Protein AF-A0A6N7EG78-F1 (afdb_monomer_lite)

Foldseek 3Di:
DVVVVVCVVVVVVVVCCCVDPVLNVLLVQCLDPVNLVVLQVVLVVLLVVLVVQLVVLVVCVVVVHDPCSVVSNVVSVVSNVSSVVSNVVSVVSVVVVVVVVVVVVVVVCVVVVVPPPPPD

Sequence (120 aa):
MIFRLSFGLVGGALGFAQAWMPTNHLVRWIYTDRGLKWGVPIAVVLVPTHYRLGNMFQGQVEGGGSNWWWLALAWAVINCLKFISVGIRTPFVWVYRTVRHVLARASKEQPIIRDAPQLY

Secondary structure (DSSP, 8-state):
-HHHHHHHHHHHHHHHHHHH-HHHHHHHHHTSTTTHHHHHHHHHHHHHHHHHHHHHHHHHHHTT--THHHHHHHHHHHHHHHHHHHHHHHHHHHHHHHHHHHHHHHHHHHHHHHTS----

Structure (mmCIF, N/CA/C/O backbone):
data_AF-A0A6N7EG78-F1
#
_entry.id   AF-A0A6N7EG78-F1
#
loop_
_atom_site.group_PDB
_atom_site.id
_atom_site.type_symbol
_atom_site.label_atom_id
_atom_site.label_alt_id
_atom_site.label_comp_id
_atom_site.label_asym_id
_atom_site.label_entity_id
_atom_site.label_seq_id
_atom_site.pdbx_PDB_ins_code
_atom_site.Cartn_x
_atom_site.Cartn_y
_atom_site.Cartn_z
_atom_site.occupancy
_atom_site.B_iso_or_equiv
_atom_site.auth_seq_id
_atom_site.auth_comp_id
_atom_site.auth_asym_id
_atom_site.auth_atom_id
_atom_site.pdbx_PDB_model_num
ATOM 1 N N . MET A 1 1 ? 23.633 -21.663 -0.926 1.00 51.03 1 MET A N 1
ATOM 2 C CA . MET A 1 1 ? 24.094 -20.383 -0.330 1.00 51.03 1 MET A CA 1
ATOM 3 C C . MET A 1 1 ? 23.541 -19.152 -1.047 1.00 51.03 1 MET A C 1
ATOM 5 O O . MET A 1 1 ? 23.081 -18.254 -0.353 1.00 51.03 1 MET A O 1
ATOM 9 N N . ILE A 1 2 ? 23.480 -19.138 -2.386 1.00 54.41 2 ILE A N 1
ATOM 10 C CA . ILE A 1 2 ? 22.918 -18.031 -3.189 1.00 54.41 2 ILE A CA 1
ATOM 11 C C . ILE A 1 2 ? 21.505 -17.593 -2.752 1.00 54.41 2 ILE A C 1
ATOM 13 O O . ILE A 1 2 ? 21.296 -16.417 -2.485 1.00 54.41 2 ILE A O 1
ATOM 17 N N . PHE A 1 3 ? 20.572 -18.529 -2.538 1.00 51.12 3 PHE A N 1
ATOM 18 C CA . PHE A 1 3 ? 19.188 -18.197 -2.165 1.00 51.12 3 PHE A CA 1
ATOM 19 C C . PHE A 1 3 ? 19.064 -17.403 -0.853 1.00 51.12 3 PHE A C 1
ATOM 21 O O . PHE A 1 3 ? 18.256 -16.485 -0.766 1.00 51.12 3 PHE A O 1
ATOM 28 N N . ARG A 1 4 ? 19.875 -17.707 0.170 1.00 55.69 4 ARG A N 1
ATOM 29 C CA . ARG A 1 4 ? 19.789 -17.037 1.485 1.00 55.69 4 ARG A CA 1
ATOM 30 C C . ARG A 1 4 ? 20.287 -15.594 1.427 1.00 55.69 4 ARG A C 1
ATOM 32 O O . ARG A 1 4 ? 19.703 -14.730 2.073 1.00 55.69 4 ARG A O 1
ATOM 39 N N . LEU A 1 5 ? 21.325 -15.339 0.631 1.00 57.62 5 LEU A N 1
ATOM 40 C CA . LEU A 1 5 ? 21.831 -13.990 0.377 1.00 57.62 5 LEU A CA 1
ATOM 41 C C . LEU A 1 5 ? 20.840 -13.185 -0.466 1.00 57.62 5 LEU A C 1
ATOM 43 O O . LEU A 1 5 ? 20.581 -12.034 -0.138 1.00 57.62 5 LEU A O 1
ATOM 47 N N . SER A 1 6 ? 20.209 -13.800 -1.473 1.00 60.78 6 SER A N 1
ATOM 48 C CA . SER A 1 6 ? 19.147 -13.160 -2.256 1.00 60.78 6 SER A CA 1
ATOM 49 C C . SER A 1 6 ? 17.956 -12.757 -1.382 1.00 60.78 6 SER A C 1
ATOM 51 O O . SER A 1 6 ? 17.529 -11.611 -1.448 1.00 60.78 6 SER A O 1
ATOM 53 N N . PHE A 1 7 ? 17.460 -13.638 -0.504 1.00 56.28 7 PHE A N 1
ATOM 54 C CA . PHE A 1 7 ? 16.363 -13.298 0.412 1.00 56.28 7 PHE A CA 1
ATOM 55 C C . PHE A 1 7 ? 16.762 -12.271 1.476 1.00 56.28 7 PHE A C 1
ATOM 57 O O . PHE A 1 7 ? 15.946 -11.423 1.821 1.00 56.28 7 PHE A O 1
ATOM 64 N N . GLY A 1 8 ? 17.999 -12.311 1.980 1.00 64.19 8 GLY A N 1
ATOM 65 C CA . GLY A 1 8 ? 18.504 -11.326 2.940 1.00 64.19 8 GLY A CA 1
ATOM 66 C C . GLY A 1 8 ? 18.692 -9.938 2.327 1.00 64.19 8 GLY A C 1
ATOM 67 O O . GLY A 1 8 ? 18.310 -8.943 2.934 1.00 64.19 8 GLY A O 1
ATOM 68 N N . LEU A 1 9 ? 19.210 -9.866 1.099 1.00 62.72 9 LEU A N 1
ATOM 69 C CA . LEU A 1 9 ? 19.416 -8.616 0.367 1.00 62.72 9 LEU A CA 1
ATOM 70 C C . LEU A 1 9 ? 18.081 -8.032 -0.105 1.00 62.72 9 LEU A C 1
ATOM 72 O O . LEU A 1 9 ? 17.836 -6.845 0.085 1.00 62.72 9 LEU A O 1
ATOM 76 N N . VAL A 1 10 ? 17.174 -8.868 -0.618 1.00 61.91 10 VAL A N 1
ATOM 77 C CA . VAL A 1 10 ? 15.796 -8.467 -0.939 1.00 61.91 10 VAL A CA 1
ATOM 78 C C . VAL A 1 10 ? 15.043 -8.056 0.325 1.00 61.91 10 VAL A C 1
ATOM 80 O O . VAL A 1 10 ? 14.386 -7.024 0.324 1.00 61.91 10 VAL A O 1
ATOM 83 N N . GLY A 1 11 ? 15.167 -8.799 1.424 1.00 61.41 11 GLY A N 1
ATOM 84 C CA . GLY A 1 11 ? 14.549 -8.470 2.709 1.00 61.41 11 GLY A CA 1
ATOM 85 C C . GLY A 1 11 ? 15.079 -7.166 3.305 1.00 61.41 11 GLY A C 1
ATOM 86 O O . GLY A 1 11 ? 14.295 -6.357 3.790 1.00 61.41 11 GLY A O 1
ATOM 87 N N . GLY A 1 12 ? 16.386 -6.915 3.203 1.00 61.69 12 GLY A N 1
ATOM 88 C CA . GLY A 1 12 ? 17.026 -5.669 3.624 1.00 61.69 12 GLY A CA 1
ATOM 89 C C . GLY A 1 12 ? 16.648 -4.483 2.739 1.00 61.69 12 GLY A C 1
ATOM 90 O O . GLY A 1 12 ? 16.307 -3.425 3.258 1.00 61.69 12 GLY A O 1
ATOM 91 N N . ALA A 1 13 ? 16.610 -4.663 1.416 1.00 57.53 13 ALA A N 1
ATOM 92 C CA . ALA A 1 13 ? 16.149 -3.646 0.473 1.00 57.53 13 ALA A CA 1
ATOM 93 C C . ALA A 1 13 ? 14.656 -3.336 0.657 1.00 57.53 13 ALA A C 1
ATOM 95 O O . ALA A 1 13 ? 14.261 -2.174 0.629 1.00 57.53 13 ALA A O 1
ATOM 96 N N . LEU A 1 14 ? 13.827 -4.352 0.917 1.00 60.41 14 LEU A N 1
ATOM 97 C CA . LEU A 1 14 ? 12.422 -4.182 1.280 1.00 60.41 14 LEU A CA 1
ATOM 98 C C . LEU A 1 14 ? 12.278 -3.501 2.640 1.00 60.41 14 LEU A C 1
ATOM 100 O O . LEU A 1 14 ? 11.439 -2.622 2.764 1.00 60.41 14 LEU A O 1
ATOM 104 N N . GLY A 1 15 ? 13.090 -3.851 3.636 1.00 58.72 15 GLY A N 1
ATOM 105 C CA . GLY A 1 15 ? 13.088 -3.216 4.955 1.00 58.72 15 GLY A CA 1
ATOM 106 C C . GLY A 1 15 ? 13.501 -1.745 4.892 1.00 58.72 15 GLY A C 1
ATOM 107 O O . GLY A 1 15 ? 12.830 -0.886 5.460 1.00 58.72 15 GLY A O 1
ATOM 108 N N . PHE A 1 16 ? 14.538 -1.431 4.115 1.00 57.91 16 PHE A N 1
ATOM 109 C CA . PHE A 1 16 ? 14.983 -0.062 3.866 1.00 57.91 16 PHE A CA 1
ATOM 110 C C . PHE A 1 16 ? 13.935 0.726 3.075 1.00 57.91 16 PHE A C 1
ATOM 112 O O . PHE A 1 16 ? 13.556 1.826 3.469 1.00 57.91 16 PHE A O 1
ATOM 119 N N . ALA A 1 17 ? 13.365 0.130 2.024 1.00 57.75 17 ALA A N 1
ATOM 120 C CA . ALA A 1 17 ? 12.241 0.707 1.297 1.00 57.75 17 ALA A CA 1
ATOM 121 C C . ALA A 1 17 ? 11.009 0.887 2.198 1.00 57.75 17 ALA A C 1
ATOM 123 O O . ALA A 1 17 ? 10.270 1.854 2.037 1.00 57.75 17 ALA A O 1
ATOM 124 N N . GLN A 1 18 ? 10.785 0.004 3.174 1.00 57.19 18 GLN A N 1
ATOM 125 C CA . GLN A 1 18 ? 9.685 0.145 4.117 1.00 57.19 18 GLN A CA 1
ATOM 126 C C . GLN A 1 18 ? 9.903 1.265 5.140 1.00 57.19 18 GLN A C 1
ATOM 128 O O . GLN A 1 18 ? 8.924 1.879 5.568 1.00 57.19 18 GLN A O 1
ATOM 133 N N . ALA A 1 19 ? 11.154 1.524 5.519 1.00 56.56 19 ALA A N 1
ATOM 134 C CA . ALA A 1 19 ? 11.525 2.581 6.451 1.00 56.56 19 ALA A CA 1
ATOM 135 C C . ALA A 1 19 ? 11.607 3.964 5.780 1.00 56.56 19 ALA A C 1
ATOM 137 O O . ALA A 1 19 ? 11.267 4.957 6.419 1.00 56.56 19 ALA A O 1
ATOM 138 N N . TRP A 1 20 ? 12.013 4.027 4.505 1.00 54.75 20 TRP A N 1
ATOM 139 C CA . TRP A 1 20 ? 12.353 5.284 3.824 1.00 54.75 20 TRP A CA 1
ATOM 140 C C . TRP A 1 20 ? 11.482 5.661 2.617 1.00 54.75 20 TRP A C 1
ATOM 142 O O . TRP A 1 20 ? 11.542 6.813 2.189 1.00 54.75 20 TRP A O 1
ATOM 152 N N . MET A 1 21 ? 10.653 4.771 2.048 1.00 55.12 21 MET A N 1
ATOM 153 C CA . MET A 1 21 ? 9.794 5.193 0.931 1.00 55.12 21 MET A CA 1
ATOM 154 C C . MET A 1 21 ? 8.654 6.101 1.421 1.00 55.12 21 MET A C 1
ATOM 156 O O . MET A 1 21 ? 7.900 5.697 2.314 1.00 55.12 21 MET A O 1
ATOM 160 N N . PRO A 1 22 ? 8.423 7.263 0.778 1.00 57.78 22 PRO A N 1
ATOM 161 C CA . PRO A 1 22 ? 7.325 8.170 1.130 1.00 57.78 22 PRO A CA 1
ATOM 162 C C . PRO A 1 22 ? 5.961 7.467 1.082 1.00 57.78 22 PRO A C 1
ATOM 164 O O . PRO A 1 22 ? 5.079 7.740 1.895 1.00 57.78 22 PRO A O 1
ATOM 167 N N . THR A 1 23 ? 5.820 6.472 0.204 1.00 61.22 23 THR A N 1
ATOM 168 C CA . THR A 1 23 ? 4.642 5.609 0.079 1.00 61.22 23 THR A CA 1
ATOM 169 C C . THR A 1 23 ? 4.293 4.888 1.383 1.00 61.22 23 THR A C 1
ATOM 171 O O . THR A 1 23 ? 3.120 4.752 1.714 1.00 61.22 23 THR A O 1
ATOM 174 N N . ASN A 1 24 ? 5.285 4.454 2.162 1.00 66.12 24 ASN A N 1
ATOM 175 C CA . ASN A 1 24 ? 5.059 3.749 3.421 1.00 66.12 24 ASN A CA 1
ATOM 176 C C . ASN A 1 24 ? 4.617 4.689 4.545 1.00 66.12 24 ASN A C 1
ATOM 178 O O . ASN A 1 24 ? 3.768 4.315 5.355 1.00 66.12 24 ASN A O 1
ATOM 182 N N . HIS A 1 25 ? 5.133 5.920 4.560 1.00 68.88 25 HIS A N 1
ATOM 183 C CA . HIS A 1 25 ? 4.650 6.964 5.460 1.00 68.88 25 HIS A CA 1
ATOM 184 C C . HIS A 1 25 ? 3.198 7.330 5.126 1.00 68.88 25 HIS A C 1
ATOM 186 O O . HIS A 1 25 ? 2.363 7.392 6.025 1.00 68.88 25 HIS A O 1
ATOM 192 N N . LEU A 1 26 ? 2.869 7.453 3.835 1.00 68.00 26 LEU A N 1
ATOM 193 C CA . LEU A 1 26 ? 1.507 7.706 3.369 1.00 68.00 26 LEU A CA 1
ATOM 194 C C . LEU A 1 26 ? 0.549 6.575 3.766 1.00 68.00 26 LEU A C 1
ATOM 196 O O . LEU A 1 26 ? -0.534 6.842 4.273 1.00 68.00 26 LEU A O 1
ATOM 200 N N . VAL A 1 27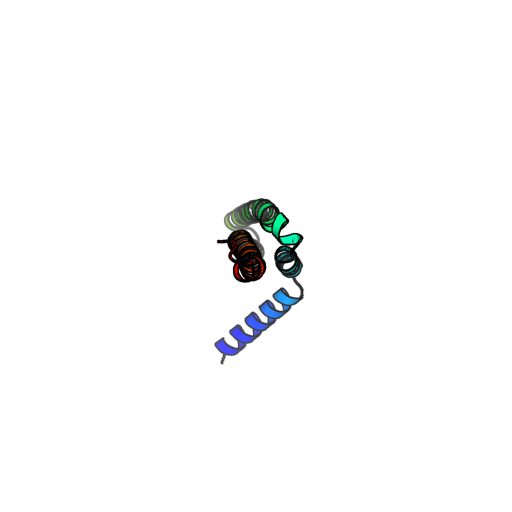 ? 0.959 5.312 3.615 1.00 68.00 27 VAL A N 1
ATOM 201 C CA . VAL A 1 27 ? 0.174 4.148 4.063 1.00 68.00 27 VAL A CA 1
ATOM 202 C C . VAL A 1 27 ? -0.065 4.208 5.573 1.00 68.00 27 VAL A C 1
ATOM 204 O O . VAL A 1 27 ? -1.196 4.048 6.025 1.00 68.00 27 VAL A O 1
ATOM 207 N N . ARG A 1 28 ? 0.980 4.476 6.366 1.00 72.00 28 ARG A N 1
ATOM 208 C CA . ARG A 1 28 ? 0.862 4.613 7.827 1.00 72.00 28 ARG A CA 1
ATOM 209 C C . ARG A 1 28 ? -0.075 5.753 8.212 1.00 72.00 28 ARG A C 1
ATOM 211 O O . ARG A 1 28 ? -0.877 5.593 9.126 1.00 72.00 28 ARG A O 1
ATOM 218 N N . TRP A 1 29 ? -0.001 6.867 7.487 1.00 73.88 29 TRP A N 1
ATOM 219 C CA . TRP A 1 29 ? -0.872 8.018 7.669 1.00 73.88 29 TRP A CA 1
ATOM 220 C C . TRP A 1 29 ? -2.326 7.687 7.323 1.00 73.88 29 TRP A C 1
ATOM 222 O O . TRP A 1 29 ? -3.211 8.005 8.112 1.00 73.88 29 TRP A O 1
ATOM 232 N N . ILE A 1 30 ? -2.584 6.963 6.230 1.00 71.62 30 ILE A N 1
ATOM 233 C CA . ILE A 1 30 ? -3.928 6.503 5.842 1.00 71.62 30 ILE A CA 1
ATOM 234 C C . ILE A 1 30 ? -4.578 5.649 6.941 1.00 71.62 30 ILE A C 1
ATOM 236 O O . ILE A 1 30 ? -5.783 5.738 7.143 1.00 71.62 30 ILE A O 1
ATOM 240 N N . TYR A 1 31 ? -3.814 4.869 7.707 1.00 66.12 31 TYR A N 1
ATOM 241 C CA . TYR A 1 31 ? -4.374 4.081 8.815 1.00 66.12 31 TYR A CA 1
ATOM 242 C C . TYR A 1 31 ? -4.592 4.865 10.123 1.00 66.12 31 TYR A C 1
ATOM 244 O O . TYR A 1 31 ? -5.095 4.298 11.096 1.00 66.12 31 TYR A O 1
ATOM 252 N N . THR A 1 32 ? -4.268 6.160 10.176 1.00 75.69 32 THR A N 1
ATOM 253 C CA . THR A 1 32 ? -4.623 7.019 11.321 1.00 75.69 32 THR A CA 1
ATOM 254 C C . THR A 1 32 ? -6.088 7.463 11.261 1.00 75.69 32 THR A C 1
ATOM 256 O O . THR A 1 32 ? -6.683 7.518 10.188 1.00 75.69 32 THR A O 1
ATOM 259 N N . ASP A 1 33 ? -6.682 7.837 12.402 1.00 68.88 33 ASP A N 1
ATOM 260 C CA . ASP A 1 33 ? -8.097 8.252 12.484 1.00 68.88 33 ASP A CA 1
ATOM 261 C C . ASP A 1 33 ? -8.472 9.405 11.532 1.00 68.88 33 ASP A C 1
ATOM 263 O O . ASP A 1 33 ? -9.608 9.476 11.060 1.00 68.88 33 ASP A O 1
ATOM 267 N N . ARG A 1 34 ? -7.521 10.291 11.197 1.00 70.44 34 ARG A N 1
ATOM 268 C CA . ARG A 1 34 ? -7.732 11.353 10.195 1.00 70.44 34 ARG A CA 1
ATOM 269 C C . ARG A 1 34 ? -7.495 10.872 8.765 1.00 70.44 34 ARG A C 1
ATOM 271 O O . ARG A 1 34 ? -8.234 11.278 7.873 1.00 70.44 34 ARG A O 1
ATOM 278 N N . GLY A 1 35 ? -6.489 10.025 8.544 1.00 68.69 35 GLY A N 1
ATOM 279 C CA . GLY A 1 35 ? -6.129 9.531 7.213 1.00 68.69 35 GLY A CA 1
ATOM 280 C C . GLY A 1 35 ? -7.087 8.476 6.661 1.00 68.69 35 GLY A C 1
ATOM 281 O O . GLY A 1 35 ? -7.206 8.351 5.445 1.00 68.69 35 GLY A O 1
ATOM 282 N N . LEU A 1 36 ? -7.844 7.784 7.518 1.00 71.88 36 LEU A N 1
ATOM 283 C CA . LEU A 1 36 ? -8.738 6.700 7.097 1.00 71.88 36 LEU A CA 1
ATOM 284 C C . LEU A 1 36 ? -9.883 7.200 6.206 1.00 71.88 36 LEU A C 1
ATOM 286 O O . LEU A 1 36 ? -10.302 6.505 5.284 1.00 71.88 36 LEU A O 1
ATOM 290 N N . LYS A 1 37 ? -10.326 8.446 6.420 1.00 75.25 37 LYS A N 1
ATOM 291 C CA . LYS A 1 37 ? -11.302 9.134 5.556 1.00 75.25 37 LYS A CA 1
ATOM 292 C C . LYS A 1 37 ? -10.741 9.434 4.161 1.00 75.25 37 LYS A C 1
ATOM 294 O O . LYS A 1 37 ? -11.491 9.483 3.194 1.00 75.25 37 LYS A O 1
ATOM 299 N N . TRP A 1 38 ? -9.425 9.614 4.063 1.00 75.56 38 TRP A N 1
ATO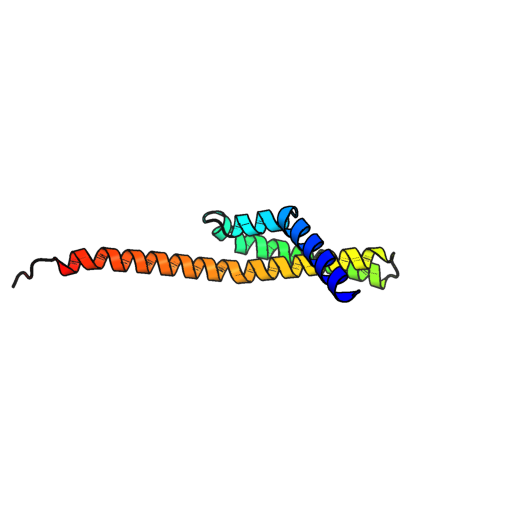M 300 C CA . TRP A 1 38 ? -8.720 9.938 2.824 1.00 75.56 38 TRP A CA 1
ATOM 301 C C . TRP A 1 38 ? -8.141 8.712 2.119 1.00 75.56 38 TRP A C 1
ATOM 303 O O . TRP A 1 38 ? -7.784 8.811 0.951 1.00 75.56 38 TRP A O 1
ATOM 313 N N . GLY A 1 39 ? -8.088 7.547 2.771 1.00 73.62 39 GLY A N 1
ATOM 314 C CA . GLY A 1 39 ? -7.501 6.341 2.185 1.00 73.62 39 GLY A CA 1
ATOM 315 C C . GLY A 1 39 ? -8.180 5.880 0.895 1.00 73.62 39 GLY A C 1
ATOM 316 O O . GLY A 1 39 ? -7.488 5.531 -0.058 1.00 73.62 39 GLY A O 1
ATOM 317 N N . VAL A 1 40 ? -9.516 5.946 0.828 1.00 71.56 40 VAL A N 1
ATOM 318 C CA . VAL A 1 40 ? -10.275 5.608 -0.390 1.00 71.56 40 VAL A CA 1
ATOM 319 C C . VAL A 1 40 ? -10.052 6.652 -1.498 1.00 71.56 40 VAL A C 1
ATOM 321 O O . VAL A 1 40 ? -9.614 6.243 -2.570 1.00 71.56 40 VAL A O 1
ATOM 324 N N . PRO A 1 41 ? -10.238 7.974 -1.276 1.00 79.06 41 PRO A N 1
ATOM 325 C CA . PRO A 1 41 ? -9.909 8.992 -2.280 1.00 79.06 41 PRO A CA 1
ATOM 326 C C . PRO A 1 41 ? -8.475 8.891 -2.813 1.00 79.06 41 PRO A C 1
ATOM 328 O O . PRO A 1 41 ? -8.247 8.945 -4.019 1.00 79.06 41 PRO A O 1
ATOM 331 N N . ILE A 1 42 ? -7.503 8.694 -1.920 1.00 78.12 42 ILE A N 1
ATOM 332 C CA . ILE A 1 42 ? -6.089 8.586 -2.281 1.00 78.12 42 ILE A CA 1
ATOM 333 C C . ILE A 1 42 ? -5.840 7.334 -3.125 1.00 78.12 42 ILE A C 1
ATOM 335 O O . ILE A 1 42 ? -5.163 7.418 -4.148 1.00 78.12 42 ILE A O 1
ATOM 339 N N . ALA A 1 43 ? -6.402 6.183 -2.744 1.00 75.50 43 ALA A N 1
ATOM 340 C CA . ALA A 1 43 ? -6.274 4.962 -3.533 1.00 75.50 43 ALA A CA 1
ATOM 341 C C . ALA A 1 43 ? -6.922 5.112 -4.919 1.00 75.50 43 ALA A C 1
ATOM 343 O O . ALA A 1 43 ? -6.312 4.743 -5.920 1.00 75.50 43 ALA A O 1
ATOM 344 N N . VAL A 1 44 ? -8.110 5.719 -4.992 1.00 78.75 44 VAL A N 1
ATOM 345 C CA . VAL A 1 44 ? -8.834 5.961 -6.250 1.00 78.75 44 VAL A CA 1
ATOM 346 C C . VAL A 1 44 ? -8.047 6.858 -7.203 1.00 78.75 44 VAL A C 1
ATOM 348 O O . VAL A 1 44 ? -8.113 6.641 -8.404 1.00 78.75 44 VAL A O 1
ATOM 351 N N . VAL A 1 45 ? -7.279 7.829 -6.707 1.00 81.69 45 VAL A N 1
ATOM 352 C CA . VAL A 1 45 ? -6.444 8.693 -7.560 1.00 81.69 45 VAL A CA 1
ATOM 353 C C . VAL A 1 45 ? -5.122 8.016 -7.926 1.00 81.69 45 VAL A C 1
ATOM 355 O O . VAL A 1 45 ? -4.693 8.045 -9.082 1.00 81.69 45 VAL A O 1
ATOM 358 N N . LEU A 1 46 ? -4.451 7.387 -6.960 1.00 78.31 46 LEU A N 1
ATOM 359 C CA . LEU A 1 46 ? -3.103 6.859 -7.167 1.00 78.31 46 LEU A CA 1
ATOM 360 C C . LEU A 1 46 ? -3.083 5.580 -8.005 1.00 78.31 46 LEU A C 1
ATOM 362 O O . LEU A 1 46 ? -2.166 5.428 -8.810 1.00 78.31 46 LEU A O 1
ATOM 366 N N . VAL A 1 47 ? -4.078 4.697 -7.882 1.00 75.38 47 VAL A N 1
ATOM 367 C CA . VAL A 1 47 ? -4.164 3.465 -8.688 1.00 75.38 47 VAL A CA 1
ATOM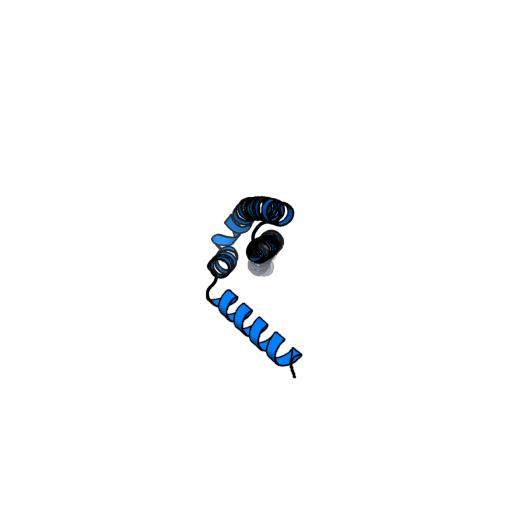 368 C C . VAL A 1 47 ? -4.196 3.754 -10.200 1.00 75.38 47 VAL A C 1
ATOM 370 O O . VAL A 1 47 ? -3.289 3.290 -10.895 1.00 75.38 47 VAL A O 1
ATOM 373 N N . PRO A 1 48 ? -5.144 4.543 -10.746 1.00 80.25 48 PRO A N 1
ATOM 374 C CA . PRO A 1 48 ? -5.189 4.823 -12.181 1.00 80.25 48 PRO A CA 1
ATOM 375 C C . PRO A 1 48 ? -3.985 5.643 -12.654 1.00 80.25 48 PRO A C 1
ATOM 377 O O . PRO A 1 48 ? -3.514 5.444 -13.771 1.00 80.25 48 PRO A O 1
ATOM 380 N N . THR A 1 49 ? -3.437 6.517 -11.804 1.00 78.81 49 THR A N 1
ATOM 381 C CA . THR A 1 49 ? -2.233 7.295 -12.134 1.00 78.81 49 THR A CA 1
ATOM 382 C C . THR A 1 49 ? -1.025 6.379 -12.359 1.00 78.81 49 THR A C 1
ATOM 384 O O . THR A 1 49 ? -0.352 6.480 -13.384 1.00 78.81 49 THR A O 1
ATOM 387 N N . HIS A 1 50 ? -0.779 5.433 -11.446 1.00 74.75 50 HIS A N 1
ATOM 388 C CA . HIS A 1 50 ? 0.327 4.478 -11.577 1.00 74.75 50 HIS A CA 1
ATOM 389 C C . HIS A 1 50 ? 0.087 3.462 -12.694 1.00 74.75 50 HIS A C 1
ATOM 391 O O . HIS A 1 50 ? 1.032 3.075 -13.377 1.00 74.75 50 HIS A O 1
ATOM 397 N N . TYR A 1 51 ? -1.168 3.073 -12.929 1.00 77.44 51 TYR A N 1
ATOM 398 C CA . TYR A 1 51 ? -1.531 2.231 -14.067 1.00 77.44 51 TYR A CA 1
ATOM 399 C C . TYR A 1 51 ? -1.222 2.914 -15.408 1.00 77.44 51 TYR A C 1
ATOM 401 O O . TYR A 1 51 ? -0.648 2.294 -16.303 1.00 77.44 51 TYR A O 1
ATOM 409 N N . ARG A 1 52 ? -1.534 4.210 -15.540 1.00 82.75 52 ARG A N 1
ATOM 410 C CA . ARG A 1 52 ? -1.233 4.986 -16.752 1.00 82.75 52 ARG A CA 1
ATOM 411 C C . ARG A 1 52 ? 0.271 5.134 -16.981 1.00 82.75 52 ARG A C 1
ATOM 413 O O . ARG A 1 52 ? 0.722 4.970 -18.109 1.00 82.75 52 ARG A O 1
ATOM 420 N N . LEU A 1 53 ? 1.040 5.379 -15.918 1.00 79.50 53 LEU A N 1
ATOM 421 C CA . LEU A 1 53 ? 2.506 5.390 -15.979 1.00 79.50 53 LEU A CA 1
ATOM 422 C C . LEU A 1 53 ? 3.068 4.030 -16.411 1.00 79.50 53 LEU A C 1
ATOM 424 O O . LEU A 1 53 ? 3.937 3.982 -17.275 1.00 79.50 53 LEU A O 1
ATOM 428 N N . GLY A 1 54 ? 2.533 2.929 -15.873 1.00 77.44 54 GLY A N 1
ATOM 429 C CA . GLY A 1 54 ? 2.903 1.576 -16.291 1.00 77.44 54 GLY A CA 1
ATOM 430 C C . GLY A 1 54 ? 2.660 1.339 -17.783 1.00 77.44 54 GLY A C 1
ATOM 431 O O . GLY A 1 54 ? 3.564 0.886 -18.474 1.00 77.44 54 GLY A O 1
ATOM 432 N N . ASN A 1 55 ? 1.493 1.736 -18.296 1.00 82.00 55 ASN A N 1
ATOM 433 C CA . ASN A 1 55 ? 1.181 1.660 -19.729 1.00 82.00 55 ASN A CA 1
ATOM 434 C C . ASN A 1 55 ? 2.159 2.476 -20.592 1.00 82.00 55 ASN A C 1
ATOM 436 O O . ASN A 1 55 ? 2.607 2.008 -21.636 1.00 82.00 55 ASN A O 1
ATOM 440 N N . MET A 1 56 ? 2.533 3.683 -20.153 1.00 81.69 56 MET A N 1
ATOM 441 C CA . MET A 1 56 ? 3.522 4.502 -20.863 1.00 81.69 56 MET A CA 1
ATOM 442 C C . MET A 1 56 ? 4.899 3.831 -20.899 1.00 81.69 56 MET A C 1
ATOM 444 O O . MET A 1 56 ? 5.545 3.824 -21.943 1.00 81.69 56 MET A O 1
ATOM 448 N N . PHE A 1 57 ? 5.342 3.241 -19.786 1.00 80.62 57 PHE A N 1
ATOM 449 C CA . PHE A 1 57 ? 6.613 2.516 -19.738 1.00 80.62 57 PHE A CA 1
ATOM 450 C C . PHE A 1 57 ? 6.574 1.240 -20.576 1.00 80.62 57 PHE A C 1
ATOM 452 O O . PHE A 1 57 ? 7.544 0.951 -21.267 1.00 80.62 57 PHE A O 1
ATOM 459 N N . GLN A 1 58 ? 5.453 0.518 -20.578 1.00 80.62 58 GLN A N 1
ATOM 460 C CA . GLN A 1 58 ? 5.268 -0.662 -21.417 1.00 80.62 58 GLN A CA 1
ATOM 461 C C . GLN A 1 58 ? 5.387 -0.315 -22.908 1.00 80.62 58 GLN A C 1
ATOM 463 O O . GLN A 1 58 ? 6.127 -0.986 -23.620 1.00 80.62 58 GLN A O 1
ATOM 468 N N . GLY A 1 59 ? 4.771 0.782 -23.363 1.00 80.38 59 GLY A N 1
ATOM 469 C CA . GLY A 1 59 ? 4.922 1.239 -24.749 1.00 80.38 59 GLY A CA 1
ATOM 470 C C . GLY A 1 59 ? 6.371 1.581 -25.127 1.00 80.38 59 GLY A C 1
ATOM 471 O O . GLY A 1 59 ? 6.800 1.315 -26.246 1.00 80.38 59 GLY A O 1
ATOM 472 N N . GLN A 1 60 ? 7.160 2.115 -24.187 1.00 79.69 60 GLN A N 1
ATOM 473 C CA . GLN A 1 60 ? 8.591 2.384 -24.400 1.00 79.69 60 GLN A CA 1
ATOM 474 C C . GLN A 1 60 ? 9.439 1.103 -24.425 1.00 79.69 60 GLN A C 1
ATOM 476 O O . GLN A 1 60 ? 10.426 1.034 -25.153 1.00 79.69 60 GLN A O 1
ATOM 481 N N . VAL A 1 61 ? 9.057 0.083 -23.651 1.00 79.50 61 VAL A N 1
ATOM 482 C CA . VAL A 1 61 ? 9.690 -1.244 -23.678 1.00 79.50 61 VAL A CA 1
ATOM 483 C C . VAL A 1 61 ? 9.424 -1.942 -25.013 1.00 79.50 61 VAL A C 1
ATOM 485 O O . VAL A 1 61 ? 10.356 -2.434 -25.644 1.00 79.50 61 VAL A O 1
ATOM 488 N N . GLU A 1 62 ? 8.168 -1.955 -25.463 1.00 79.75 62 GLU A N 1
ATOM 489 C CA . GLU A 1 62 ? 7.756 -2.585 -26.725 1.00 79.75 62 GLU A CA 1
ATOM 490 C C . GLU A 1 62 ? 8.357 -1.876 -27.949 1.00 79.75 62 GLU A C 1
ATOM 492 O O . GLU A 1 62 ? 8.701 -2.526 -28.933 1.00 79.75 62 GLU A O 1
ATOM 497 N N . GLY A 1 63 ? 8.578 -0.559 -27.860 1.00 80.31 63 GLY A N 1
ATOM 498 C CA . GLY A 1 63 ? 9.274 0.236 -28.876 1.00 80.31 63 GLY A CA 1
ATOM 499 C C . GLY A 1 63 ? 10.791 0.015 -28.964 1.00 80.31 63 GLY A C 1
ATOM 500 O O . GLY A 1 63 ? 11.459 0.740 -29.698 1.00 80.31 63 GLY A O 1
ATOM 501 N N . GLY A 1 64 ? 11.358 -0.943 -28.219 1.00 75.88 64 GLY A N 1
ATOM 502 C CA . GLY A 1 64 ? 12.799 -1.223 -28.215 1.00 75.88 64 GLY A CA 1
ATOM 503 C C . GLY A 1 64 ? 13.624 -0.223 -27.399 1.00 75.88 64 GLY A C 1
ATOM 504 O O . GLY A 1 64 ? 14.826 -0.075 -27.625 1.00 75.88 64 GLY A O 1
ATOM 505 N N . GLY A 1 65 ? 12.992 0.490 -26.464 1.00 68.25 65 GLY A N 1
ATOM 506 C CA . GLY A 1 65 ? 13.666 1.422 -25.574 1.00 68.25 65 GLY A CA 1
ATOM 507 C C . GLY A 1 65 ? 14.691 0.743 -24.659 1.00 68.25 65 GLY A C 1
ATOM 508 O O . GLY A 1 65 ? 14.707 -0.469 -24.465 1.00 68.25 65 GLY A O 1
ATOM 509 N N . SER A 1 66 ? 15.550 1.564 -24.055 1.00 75.62 66 SER A N 1
ATOM 510 C CA . SER A 1 66 ? 16.612 1.129 -23.141 1.00 75.62 66 SER A CA 1
ATOM 511 C C . SER A 1 66 ? 16.137 0.122 -22.079 1.00 75.62 66 SER A C 1
ATOM 513 O O . SER A 1 66 ? 15.068 0.287 -21.491 1.00 75.62 66 SER A O 1
ATOM 515 N N . ASN A 1 67 ? 16.973 -0.873 -21.754 1.00 74.19 67 ASN A N 1
ATOM 516 C CA . ASN A 1 67 ? 16.669 -1.933 -20.776 1.00 74.19 67 ASN A CA 1
ATOM 517 C C . ASN A 1 67 ? 16.276 -1.414 -19.376 1.00 74.19 67 ASN A C 1
ATOM 519 O O . ASN A 1 67 ? 15.678 -2.143 -18.587 1.00 74.19 67 ASN A O 1
ATOM 523 N N . TRP A 1 68 ? 16.561 -0.148 -19.069 1.00 77.62 68 TRP A N 1
ATOM 524 C CA . TRP A 1 68 ? 16.128 0.525 -17.844 1.00 77.62 68 TRP A CA 1
ATOM 525 C C . TRP A 1 68 ? 14.605 0.724 -17.751 1.00 77.62 68 TRP A C 1
ATOM 527 O O . TRP A 1 68 ? 14.077 0.838 -16.644 1.00 77.62 68 TRP A O 1
ATOM 537 N N . TRP A 1 69 ? 13.870 0.695 -18.869 1.00 78.06 69 TRP A N 1
ATOM 538 C CA . TRP A 1 69 ? 12.407 0.795 -18.853 1.00 78.06 69 TRP A CA 1
ATOM 539 C C . TRP A 1 69 ? 11.731 -0.405 -18.189 1.00 78.06 69 TRP A C 1
ATOM 541 O O . TRP A 1 69 ? 10.693 -0.234 -17.552 1.00 78.06 69 TRP A O 1
ATOM 551 N N . TRP A 1 70 ? 12.350 -1.589 -18.224 1.00 70.31 70 TRP A N 1
ATOM 552 C CA . TRP A 1 70 ? 11.870 -2.750 -17.470 1.00 70.31 70 TRP A CA 1
ATOM 553 C C . TRP A 1 70 ? 11.878 -2.502 -15.957 1.00 70.31 70 TRP A C 1
ATOM 555 O O . TRP A 1 70 ? 10.952 -2.915 -15.260 1.00 70.31 70 TRP A O 1
ATOM 565 N N . LEU A 1 71 ? 12.876 -1.773 -15.443 1.00 79.31 71 LEU A N 1
ATOM 566 C CA . LEU A 1 71 ? 12.936 -1.385 -14.030 1.00 79.31 71 LEU A CA 1
ATOM 567 C C . LEU A 1 71 ? 11.861 -0.347 -13.689 1.00 79.31 71 LEU A C 1
ATOM 569 O O . LEU A 1 71 ? 11.215 -0.458 -12.646 1.00 79.31 71 LEU A O 1
ATOM 573 N N . ALA A 1 72 ? 11.626 0.627 -14.574 1.00 77.50 72 ALA A N 1
ATOM 574 C CA . ALA A 1 72 ? 10.560 1.616 -14.405 1.00 77.50 72 ALA A CA 1
ATOM 575 C C . ALA A 1 72 ? 9.163 0.968 -14.429 1.00 77.50 72 ALA A C 1
ATOM 577 O O . ALA A 1 72 ? 8.315 1.282 -13.590 1.00 77.50 72 ALA A O 1
ATOM 578 N N . LEU A 1 73 ? 8.942 0.010 -15.333 1.00 74.56 73 LEU A N 1
ATOM 579 C CA . LEU A 1 73 ? 7.712 -0.772 -15.422 1.00 74.56 73 LEU A CA 1
ATOM 580 C C . LEU A 1 73 ? 7.499 -1.618 -14.162 1.00 74.56 73 LEU A C 1
ATOM 582 O O . LEU A 1 73 ? 6.434 -1.548 -13.548 1.00 74.56 73 LEU A O 1
ATOM 586 N N . ALA A 1 74 ? 8.524 -2.354 -13.721 1.00 74.62 74 ALA A N 1
ATOM 587 C CA . ALA A 1 74 ? 8.470 -3.125 -12.481 1.00 74.62 74 ALA A CA 1
ATOM 588 C C . ALA A 1 74 ? 8.154 -2.228 -11.272 1.00 74.62 74 ALA A C 1
ATOM 590 O O . ALA A 1 74 ? 7.315 -2.573 -10.437 1.00 74.62 74 ALA A O 1
ATOM 591 N N . TRP A 1 75 ? 8.759 -1.038 -11.200 1.00 78.06 75 TRP A N 1
ATOM 592 C CA . TRP A 1 75 ? 8.468 -0.052 -10.162 1.00 78.06 75 TRP A CA 1
ATOM 593 C C . TRP A 1 75 ? 7.012 0.432 -10.208 1.00 78.06 75 TRP A C 1
ATOM 595 O O . TRP A 1 75 ? 6.352 0.481 -9.165 1.00 78.06 75 TRP A O 1
ATOM 605 N N . ALA A 1 76 ? 6.474 0.738 -11.391 1.00 75.25 76 ALA A N 1
ATOM 606 C CA . ALA A 1 76 ? 5.083 1.162 -11.549 1.00 75.25 76 ALA A CA 1
ATOM 607 C C . ALA A 1 76 ? 4.095 0.065 -11.116 1.00 75.25 76 ALA A C 1
ATOM 609 O O . ALA A 1 76 ? 3.157 0.343 -10.364 1.00 75.25 76 ALA A O 1
ATOM 610 N N . VAL A 1 77 ? 4.343 -1.189 -11.508 1.00 73.06 77 VAL A N 1
ATOM 611 C CA . VAL A 1 77 ? 3.517 -2.349 -11.131 1.00 73.06 77 VAL A CA 1
ATOM 612 C C . VAL A 1 77 ? 3.526 -2.569 -9.618 1.00 73.06 77 VAL A C 1
ATOM 614 O O . VAL A 1 77 ? 2.464 -2.718 -9.010 1.00 73.06 77 VAL A O 1
ATOM 617 N N . ILE A 1 78 ? 4.701 -2.526 -8.981 1.00 73.44 78 ILE A N 1
ATOM 618 C CA . ILE A 1 78 ? 4.823 -2.698 -7.526 1.00 73.44 78 ILE A CA 1
ATOM 619 C C . ILE A 1 78 ? 4.072 -1.587 -6.775 1.00 73.44 78 ILE A C 1
ATOM 621 O O . ILE A 1 78 ? 3.385 -1.868 -5.790 1.00 73.44 78 ILE A O 1
ATOM 625 N N . ASN A 1 79 ? 4.161 -0.332 -7.226 1.00 71.25 79 ASN A N 1
ATOM 626 C CA . ASN A 1 79 ? 3.411 0.765 -6.608 1.00 71.25 79 ASN A CA 1
ATOM 627 C C . ASN A 1 79 ? 1.901 0.614 -6.823 1.00 71.25 79 ASN A C 1
ATOM 629 O O . ASN A 1 79 ? 1.136 0.793 -5.876 1.00 71.25 79 ASN A O 1
ATOM 633 N N . CYS A 1 80 ? 1.467 0.208 -8.017 1.00 70.56 80 CYS A N 1
ATOM 634 C CA . CYS A 1 80 ? 0.062 -0.074 -8.301 1.00 70.56 80 CYS A CA 1
ATOM 635 C C . CYS A 1 80 ? -0.497 -1.145 -7.346 1.00 70.56 80 CYS A C 1
ATOM 637 O O . CYS A 1 80 ? -1.503 -0.916 -6.673 1.00 70.56 80 CYS A O 1
ATOM 639 N N . LEU A 1 81 ? 0.218 -2.265 -7.178 1.00 74.62 81 LEU A N 1
ATOM 640 C CA . LEU A 1 81 ? -0.175 -3.341 -6.264 1.00 74.62 81 LEU A CA 1
ATOM 641 C C . LEU A 1 81 ? -0.247 -2.873 -4.799 1.00 74.62 81 LEU A C 1
ATOM 643 O O . LEU A 1 81 ? -1.169 -3.248 -4.063 1.00 74.62 81 LEU A O 1
ATOM 647 N N . LYS A 1 82 ? 0.691 -2.016 -4.370 1.00 69.50 82 LY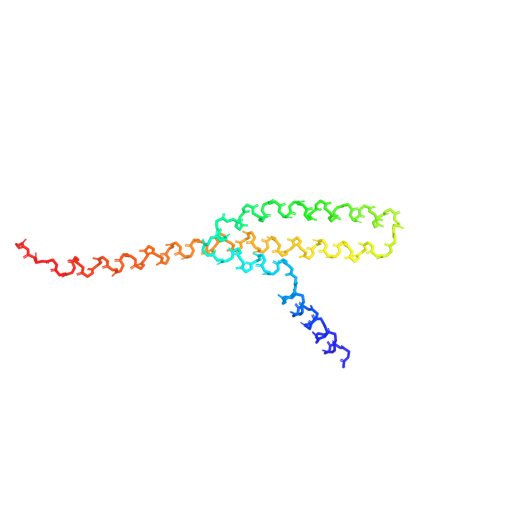S A N 1
ATOM 648 C CA . LYS A 1 82 ? 0.653 -1.393 -3.038 1.00 69.50 82 LYS A CA 1
ATOM 649 C C . LYS A 1 82 ? -0.608 -0.549 -2.853 1.00 69.50 82 LYS A C 1
ATOM 651 O O . LYS A 1 82 ? -1.288 -0.707 -1.840 1.00 69.50 82 LYS A O 1
ATOM 656 N N . PHE A 1 83 ? -0.945 0.315 -3.809 1.00 69.56 83 PHE A N 1
ATOM 657 C CA . PHE A 1 83 ? -2.110 1.197 -3.689 1.00 69.56 83 PHE A CA 1
ATOM 658 C C . PHE A 1 83 ? -3.441 0.452 -3.778 1.00 69.56 83 PHE A C 1
ATOM 660 O O . PHE A 1 83 ? -4.359 0.786 -3.032 1.00 69.56 83 PHE A O 1
ATOM 667 N N . ILE A 1 84 ? -3.528 -0.610 -4.584 1.00 73.00 84 ILE A N 1
ATOM 668 C CA . ILE A 1 84 ? -4.680 -1.524 -4.583 1.00 73.00 84 ILE A CA 1
ATOM 669 C C . ILE A 1 84 ? -4.856 -2.140 -3.191 1.00 73.00 84 ILE A C 1
ATOM 671 O O . ILE A 1 84 ? -5.944 -2.095 -2.621 1.00 73.00 84 ILE A O 1
ATOM 675 N N . SER A 1 85 ? -3.773 -2.637 -2.589 1.00 72.88 85 SER A N 1
ATOM 676 C CA . SER A 1 85 ? -3.814 -3.220 -1.241 1.00 72.88 85 SER A CA 1
ATOM 677 C C . SER A 1 85 ? -4.278 -2.217 -0.174 1.00 72.88 85 SER A C 1
ATOM 679 O O . SER A 1 85 ? -5.008 -2.588 0.747 1.00 72.88 85 SER A O 1
ATOM 681 N N . VAL A 1 86 ? -3.888 -0.942 -0.294 1.00 72.31 86 VAL A N 1
ATOM 682 C CA . VAL A 1 86 ? -4.362 0.150 0.577 1.00 72.31 86 VAL A CA 1
ATOM 683 C C . VAL A 1 86 ? -5.846 0.425 0.355 1.00 72.31 86 VAL A C 1
ATOM 685 O O . VAL A 1 86 ? -6.601 0.482 1.327 1.00 72.31 86 VAL A O 1
ATOM 688 N N . GLY A 1 87 ? -6.275 0.552 -0.902 1.00 70.25 87 GLY A N 1
ATOM 689 C CA . GLY A 1 87 ? -7.672 0.784 -1.263 1.00 70.25 87 GLY A CA 1
ATOM 690 C C . GLY A 1 87 ? -8.600 -0.314 -0.751 1.00 70.25 87 GLY A C 1
ATOM 691 O O . GLY A 1 87 ? -9.660 -0.004 -0.222 1.00 70.25 87 GLY A O 1
ATOM 692 N N . ILE A 1 88 ? -8.166 -1.578 -0.813 1.00 74.44 88 ILE A N 1
ATOM 693 C CA . ILE A 1 88 ? -8.918 -2.720 -0.280 1.00 74.44 88 ILE A CA 1
ATOM 694 C C . ILE A 1 88 ? -8.996 -2.645 1.247 1.00 74.44 88 ILE A C 1
ATOM 696 O O . ILE A 1 88 ? -10.083 -2.718 1.801 1.00 74.44 88 ILE A O 1
ATOM 700 N N . ARG A 1 89 ? -7.873 -2.485 1.958 1.00 74.56 89 ARG A N 1
ATOM 701 C CA . ARG A 1 89 ? -7.840 -2.593 3.432 1.00 74.56 89 ARG A CA 1
ATOM 702 C C . ARG A 1 89 ? -8.491 -1.422 4.170 1.00 74.56 89 ARG A C 1
ATOM 704 O O . ARG A 1 89 ? -9.050 -1.628 5.246 1.00 74.56 89 ARG A O 1
ATOM 711 N N . THR A 1 90 ? -8.414 -0.212 3.622 1.00 75.25 90 THR A N 1
ATOM 712 C CA . THR A 1 90 ? -8.945 1.015 4.245 1.00 75.25 90 THR A CA 1
ATOM 713 C 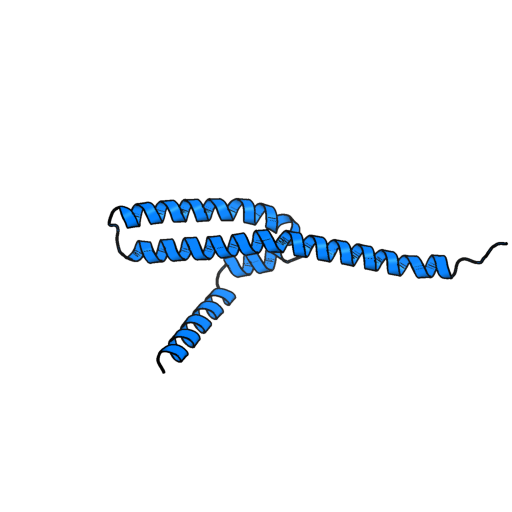C . THR A 1 90 ? -10.424 0.889 4.663 1.00 75.25 90 THR A C 1
ATOM 715 O O . THR A 1 90 ? -10.711 1.095 5.846 1.00 75.25 90 THR A O 1
ATOM 718 N N . PRO A 1 91 ? -11.373 0.512 3.779 1.00 73.81 91 PRO A N 1
ATOM 719 C CA . PRO A 1 91 ? -12.780 0.367 4.153 1.00 73.81 91 PRO A CA 1
ATOM 720 C C . PRO A 1 91 ? -13.009 -0.742 5.187 1.00 73.81 91 PRO A C 1
ATOM 722 O O . PRO A 1 91 ? -13.783 -0.531 6.117 1.00 73.81 91 PRO A O 1
ATOM 725 N N . PHE A 1 92 ? -12.302 -1.878 5.109 1.00 77.75 92 PHE A N 1
ATOM 726 C CA . PHE A 1 92 ? -12.428 -2.944 6.117 1.00 77.75 92 PHE A CA 1
ATOM 727 C C . PHE A 1 92 ? -12.009 -2.469 7.511 1.00 77.75 92 PHE A C 1
ATOM 729 O O . PHE A 1 92 ? -12.714 -2.721 8.488 1.00 77.75 92 PHE A O 1
ATOM 736 N N . VAL A 1 93 ? -10.889 -1.745 7.613 1.00 81.19 93 VAL A N 1
ATOM 737 C CA .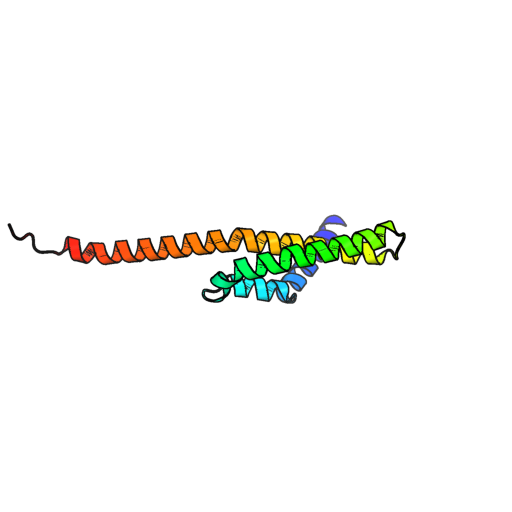 VAL A 1 93 ? -10.425 -1.179 8.889 1.00 81.19 93 VAL A CA 1
ATOM 738 C C . VAL A 1 93 ? -11.413 -0.138 9.414 1.00 81.19 93 VAL A C 1
ATOM 740 O O . VAL A 1 93 ? -11.691 -0.113 10.613 1.00 81.19 93 VAL A O 1
ATOM 743 N N . TRP A 1 94 ? -11.978 0.692 8.536 1.00 81.12 94 TRP A N 1
ATOM 744 C CA . TRP A 1 94 ? -12.988 1.677 8.919 1.00 81.12 94 TRP A CA 1
ATOM 745 C C . TRP A 1 94 ? -14.258 1.021 9.464 1.00 81.12 94 TRP A C 1
ATOM 747 O O . TRP A 1 94 ? -14.687 1.359 10.567 1.00 81.12 94 TRP A O 1
ATOM 757 N N . VAL A 1 95 ? -14.809 0.033 8.754 1.00 81.00 95 VAL A N 1
ATOM 758 C CA . VAL A 1 95 ? -15.986 -0.725 9.206 1.00 81.00 95 VAL A CA 1
ATOM 759 C C . VAL A 1 95 ? -15.705 -1.399 10.546 1.00 81.00 95 VAL A C 1
ATOM 761 O O . VAL A 1 95 ? -16.487 -1.243 11.482 1.00 81.00 95 VAL A O 1
ATOM 764 N N . TYR A 1 96 ? -14.563 -2.079 10.681 1.00 83.81 96 TYR A N 1
ATOM 765 C CA . TYR A 1 96 ? -14.180 -2.741 11.927 1.00 83.81 96 TYR A CA 1
ATOM 766 C C . TYR A 1 96 ? -14.120 -1.765 13.110 1.00 83.81 96 TYR A C 1
ATOM 768 O O . TYR A 1 96 ? -14.679 -2.045 14.172 1.00 83.81 96 TYR A O 1
ATOM 776 N N . ARG A 1 97 ? -13.494 -0.591 12.937 1.00 83.38 97 ARG A N 1
ATOM 777 C CA . ARG A 1 97 ? -13.413 0.424 14.001 1.00 83.38 97 ARG A CA 1
ATOM 778 C C . ARG A 1 97 ? -14.790 0.984 14.347 1.00 83.38 97 ARG A C 1
ATOM 780 O O . ARG A 1 97 ? -15.113 1.074 15.528 1.00 83.38 97 ARG A O 1
ATOM 787 N N . THR A 1 98 ? -15.621 1.291 13.352 1.00 82.19 98 THR A N 1
ATOM 788 C CA . THR A 1 98 ? -16.992 1.782 13.565 1.00 82.19 98 THR A CA 1
ATOM 789 C C . THR A 1 98 ? -17.830 0.773 14.349 1.00 82.19 98 THR A C 1
ATOM 791 O O . THR A 1 98 ? -18.426 1.133 15.362 1.00 82.19 98 THR A O 1
ATOM 794 N N . VAL A 1 99 ? -17.804 -0.506 13.961 1.00 84.75 99 VAL A N 1
ATOM 795 C CA . VAL A 1 99 ? -18.514 -1.584 14.670 1.00 84.75 99 VAL A CA 1
ATOM 796 C C . VAL A 1 99 ? -18.021 -1.708 16.113 1.00 84.75 99 VAL A C 1
ATOM 798 O O . VAL A 1 99 ? -18.828 -1.747 17.038 1.00 84.75 99 VAL A O 1
ATOM 801 N N . ARG A 1 100 ? -16.701 -1.698 16.340 1.00 86.56 100 ARG A N 1
ATOM 802 C CA . ARG A 1 100 ? -16.121 -1.755 17.695 1.00 86.56 100 ARG A CA 1
ATOM 803 C C . ARG A 1 100 ? -16.549 -0.569 18.561 1.00 86.56 100 ARG A C 1
ATOM 805 O O . ARG A 1 100 ? -16.832 -0.768 19.739 1.00 86.56 100 ARG A O 1
ATOM 812 N N . HIS A 1 101 ? -16.628 0.639 18.002 1.00 83.38 101 HIS A N 1
ATOM 813 C CA . HIS A 1 101 ? -17.103 1.818 18.729 1.00 83.38 101 HIS A CA 1
ATOM 814 C C . HIS A 1 101 ? -18.591 1.730 19.085 1.00 83.38 101 HIS A C 1
ATOM 816 O O . HIS A 1 101 ? -18.958 2.091 20.202 1.00 83.38 101 HIS A O 1
ATOM 822 N N . VAL A 1 102 ? -19.435 1.231 18.178 1.00 83.69 102 VAL A N 1
ATOM 823 C CA . VAL A 1 102 ? -20.871 1.033 18.438 1.00 83.69 102 VAL A CA 1
ATOM 824 C C . VAL A 1 102 ? -21.085 -0.025 19.521 1.00 83.69 102 VAL A C 1
ATOM 826 O O . VAL A 1 102 ? -21.810 0.224 20.480 1.00 83.69 102 VAL A O 1
ATOM 829 N N . LEU A 1 103 ? -20.388 -1.162 19.436 1.00 84.19 103 LEU A N 1
ATOM 830 C CA . LEU A 1 103 ? -20.468 -2.227 20.442 1.00 84.19 103 LEU A CA 1
ATOM 831 C C . LEU A 1 103 ? -19.970 -1.767 21.821 1.00 84.19 103 LEU A C 1
ATOM 833 O O . LEU A 1 103 ? -20.591 -2.076 22.836 1.00 84.19 103 LEU A O 1
ATOM 837 N N . ALA A 1 104 ? -18.885 -0.988 21.872 1.00 84.00 104 ALA A N 1
ATOM 838 C CA . ALA A 1 104 ? -18.375 -0.432 23.125 1.00 84.00 104 ALA A CA 1
ATOM 839 C C . ALA A 1 104 ? -19.341 0.586 23.762 1.00 84.00 104 ALA A C 1
ATOM 841 O O . ALA A 1 104 ? -19.401 0.676 24.986 1.00 84.00 104 ALA A O 1
ATOM 842 N N . ARG A 1 105 ? -20.109 1.337 22.955 1.00 77.44 105 ARG A N 1
ATOM 843 C CA . ARG A 1 105 ? -21.178 2.225 23.448 1.00 77.44 105 ARG A CA 1
ATOM 844 C C . ARG A 1 105 ? -22.367 1.429 23.984 1.00 77.44 105 ARG A C 1
ATOM 846 O O . ARG A 1 105 ? -22.762 1.660 25.121 1.00 77.44 105 ARG A O 1
ATOM 853 N N . ALA A 1 106 ? -22.844 0.435 23.234 1.00 78.38 106 ALA A N 1
ATOM 854 C CA . ALA A 1 106 ? -23.949 -0.429 23.655 1.00 78.38 106 ALA A CA 1
ATOM 855 C C . ALA A 1 106 ? -23.648 -1.158 24.979 1.00 78.38 106 ALA A C 1
ATOM 857 O O . ALA A 1 106 ? -24.490 -1.214 25.870 1.00 78.38 106 ALA A O 1
ATOM 858 N N . SER A 1 107 ? -22.413 -1.640 25.160 1.00 75.38 107 SER A N 1
ATOM 859 C CA . SER A 1 107 ? -21.984 -2.276 26.413 1.00 75.38 107 SER A CA 1
ATOM 860 C C . SER A 1 107 ? -21.917 -1.308 27.603 1.00 75.38 107 SER A C 1
ATOM 862 O O . SER A 1 107 ? -22.004 -1.757 28.743 1.00 75.38 107 SER A O 1
ATOM 864 N N . LYS A 1 108 ? -21.739 -0.001 27.363 1.00 69.44 108 LYS A N 1
ATOM 865 C CA . LYS A 1 108 ? -21.658 1.034 28.407 1.00 69.44 108 LYS A CA 1
ATOM 866 C C . LYS A 1 108 ? -23.032 1.596 28.794 1.00 69.44 108 LYS A C 1
ATOM 868 O O . LYS A 1 108 ? -23.176 2.106 29.898 1.00 69.44 108 LYS A O 1
ATOM 873 N N . GLU A 1 109 ? -24.033 1.475 27.924 1.00 64.06 109 GLU A N 1
ATOM 874 C CA . GLU A 1 109 ? -25.427 1.866 28.199 1.00 64.06 109 GLU A CA 1
ATOM 875 C C . GLU A 1 109 ? -26.221 0.762 28.925 1.00 64.06 109 GLU A C 1
ATOM 877 O O . GLU A 1 109 ? -27.111 1.057 29.719 1.00 64.06 109 GLU A O 1
ATOM 882 N N . GLN A 1 110 ? -25.848 -0.509 28.747 1.00 61.84 110 GLN A N 1
ATOM 883 C CA . GLN A 1 110 ? -26.436 -1.645 29.470 1.00 61.84 110 GLN A CA 1
ATOM 884 C C . GLN A 1 110 ? -26.381 -1.597 31.017 1.00 61.84 110 GLN A C 1
ATOM 886 O O . GLN A 1 110 ? -27.370 -2.014 31.621 1.00 61.84 110 GLN A O 1
ATOM 891 N N . PRO A 1 111 ? -25.326 -1.106 31.707 1.00 56.81 111 PRO A N 1
ATOM 892 C CA . PRO A 1 111 ? -25.352 -0.987 33.170 1.00 56.81 111 PRO A CA 1
ATOM 893 C C . PRO A 1 111 ? -26.435 -0.026 33.682 1.00 56.81 111 PRO A C 1
ATOM 895 O O . PRO A 1 111 ? -26.989 -0.265 34.745 1.00 56.81 111 PRO A O 1
ATOM 898 N N . ILE A 1 112 ? -26.812 1.001 32.910 1.00 59.62 112 ILE A N 1
ATOM 899 C CA . ILE A 1 112 ? -27.834 1.978 33.329 1.00 59.62 112 ILE A CA 1
ATOM 900 C C . ILE A 1 112 ? -29.241 1.359 33.301 1.00 59.62 112 ILE A C 1
ATOM 902 O O . ILE A 1 112 ? -30.065 1.666 34.154 1.00 59.62 112 ILE A O 1
ATOM 906 N N . ILE A 1 113 ? -29.514 0.456 32.352 1.00 60.41 113 ILE A N 1
ATOM 907 C CA . ILE A 1 113 ? -30.808 -0.246 32.269 1.00 60.41 113 ILE A CA 1
ATOM 908 C C . ILE A 1 113 ? -30.887 -1.398 33.282 1.00 60.41 113 ILE A C 1
ATOM 910 O O . ILE A 1 113 ? -31.967 -1.709 33.775 1.00 60.41 113 ILE A O 1
ATOM 914 N N . ARG A 1 114 ? -29.750 -2.011 33.634 1.00 61.78 114 ARG A N 1
ATOM 915 C CA . ARG A 1 114 ? -29.695 -3.087 34.635 1.00 61.78 114 ARG A CA 1
ATOM 916 C C . ARG A 1 114 ? -29.951 -2.591 36.067 1.00 61.78 114 ARG A C 1
ATOM 918 O O . ARG A 1 114 ? -30.497 -3.355 36.854 1.00 61.78 114 ARG A O 1
ATOM 925 N N . ASP A 1 115 ? -29.613 -1.334 36.360 1.00 63.06 115 ASP A N 1
ATOM 926 C CA . ASP A 1 115 ? -29.813 -0.692 37.670 1.00 63.06 115 ASP A CA 1
ATOM 927 C C . ASP A 1 115 ? -31.069 0.202 37.733 1.00 63.06 115 ASP A C 1
ATOM 929 O O . ASP A 1 115 ? -31.291 0.899 38.725 1.00 63.06 115 ASP A O 1
ATOM 933 N N . ALA A 1 116 ? -31.913 0.200 36.694 1.00 64.00 116 ALA A N 1
ATOM 934 C CA . ALA A 1 116 ? -33.190 0.901 36.744 1.00 64.00 116 ALA A CA 1
ATOM 935 C C . ALA A 1 116 ? -34.090 0.237 37.809 1.00 64.00 116 ALA A C 1
ATOM 937 O O . ALA A 1 116 ? -34.350 -0.968 37.709 1.00 64.00 116 ALA A O 1
ATOM 938 N N . PRO A 1 117 ? -34.566 0.977 38.832 1.00 63.16 117 PRO A N 1
ATOM 939 C CA . PRO A 1 117 ? -35.467 0.417 39.828 1.00 63.16 117 PRO A CA 1
ATOM 940 C C . PRO A 1 117 ? -36.719 -0.090 39.113 1.00 63.16 117 PRO A C 1
ATOM 942 O O . PRO A 1 117 ? -37.382 0.666 38.402 1.00 63.16 117 PRO A O 1
ATOM 945 N N . GLN A 1 118 ? -37.003 -1.383 39.276 1.00 65.88 118 GLN A N 1
ATOM 946 C CA . GLN A 1 118 ? -38.224 -2.028 38.802 1.00 65.88 118 GLN A CA 1
ATOM 947 C C . GLN A 1 118 ? -39.399 -1.370 39.538 1.00 65.88 118 GLN A C 1
ATOM 949 O O . GLN A 1 118 ? -39.727 -1.734 40.666 1.00 65.88 118 GLN A O 1
ATOM 954 N N . LEU A 1 119 ? -39.957 -0.312 38.953 1.00 63.03 119 LEU A N 1
ATOM 955 C CA . LEU A 1 119 ? -41.207 0.269 39.410 1.00 63.03 119 LEU A CA 1
ATOM 956 C C . LEU A 1 119 ? -42.335 -0.598 38.843 1.00 63.03 119 LEU A C 1
ATOM 958 O O . LEU A 1 119 ? -42.604 -0.527 37.644 1.00 63.03 119 LEU A O 1
ATOM 962 N N . TYR A 1 120 ? -42.964 -1.332 39.770 1.00 55.38 120 TYR A N 1
ATOM 963 C CA . TYR A 1 120 ? -44.088 -2.281 39.676 1.00 55.38 120 TYR A CA 1
ATOM 964 C C . TYR A 1 120 ? -43.732 -3.755 39.473 1.00 55.38 120 TYR A C 1
ATOM 966 O O . TYR A 1 120 ? -43.341 -4.148 38.355 1.00 55.38 120 TYR A O 1
#

Radius of gyration: 23.19 Å; chains: 1; bounding box: 68×32×69 Å

pLDDT: mean 71.22, std 8.94, range [51.03, 86.56]

Organism: NCBI:txid1622177